Protein AF-A0AAE4EGK9-F1 (afdb_monomer)

Secondary structure (DSSP, 8-state):
----------HHHHHHHHHHHHHHHHHHHHHHHHHHHHHHS-----SSHHHHHHHHHHHHHHHHHHHHHHHHHHHHHHHHHHHHHHHHHHHHHHHHHHHT---

pLDDT: mean 82.47, std 16.49, range [37.69, 97.25]

Foldseek 3Di:
DDDDPPPLPALVVLLVLLVVLLVLLVVLQVVLVVLVVVLVVQDPLDDDPVSVVVSVVSSVVSVVSSVVSNVSSVVSNVSSVVSNVVSVVSVVVVVVVVVVPDD

Structure (mmCIF, N/CA/C/O backbone):
data_AF-A0AAE4EGK9-F1
#
_entry.id   AF-A0AAE4EGK9-F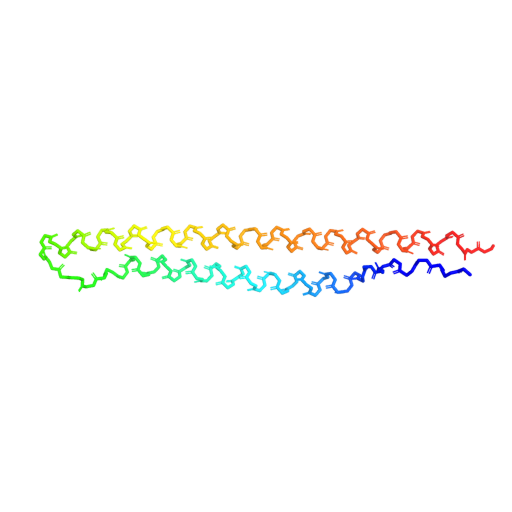1
#
loop_
_atom_site.group_PDB
_atom_site.id
_atom_site.type_symbol
_atom_site.label_atom_id
_atom_site.label_alt_id
_atom_site.label_comp_id
_atom_site.label_asym_id
_atom_site.label_entity_id
_atom_site.label_seq_id
_atom_site.pdbx_PDB_ins_code
_atom_site.Cartn_x
_atom_site.Cartn_y
_atom_site.Cartn_z
_atom_site.occupancy
_atom_site.B_iso_or_equiv
_atom_site.auth_seq_id
_atom_site.auth_comp_id
_atom_site.auth_asym_id
_atom_site.auth_atom_id
_atom_site.pdbx_PDB_model_num
ATOM 1 N N . MET A 1 1 ? 26.025 23.637 -35.636 1.00 37.69 1 MET A N 1
ATOM 2 C CA . MET A 1 1 ? 24.625 23.499 -35.181 1.00 37.69 1 MET A CA 1
ATOM 3 C C . MET A 1 1 ? 24.544 22.249 -34.313 1.00 37.69 1 MET A C 1
ATOM 5 O O . MET A 1 1 ? 24.976 21.212 -34.800 1.00 37.69 1 MET A O 1
ATOM 9 N N . PRO A 1 2 ? 24.138 22.327 -33.034 1.00 41.53 2 PRO A N 1
ATOM 10 C CA . PRO A 1 2 ? 24.198 21.189 -32.124 1.00 41.53 2 PRO A CA 1
ATOM 11 C C . PRO A 1 2 ? 22.997 20.274 -32.373 1.00 41.53 2 PRO A C 1
ATOM 13 O O . PRO A 1 2 ? 21.851 20.682 -32.201 1.00 41.53 2 PRO A O 1
ATOM 16 N N . GLU A 1 3 ? 23.259 19.042 -32.796 1.00 47.28 3 GLU A N 1
ATOM 17 C CA . GLU A 1 3 ? 22.217 18.028 -32.903 1.00 47.28 3 GLU A CA 1
ATOM 18 C C . GLU A 1 3 ? 21.677 17.691 -31.514 1.00 47.28 3 GLU A C 1
ATOM 20 O O . GLU A 1 3 ? 22.425 17.509 -30.546 1.00 47.28 3 GLU A O 1
ATOM 25 N N . GLY A 1 4 ? 20.348 17.667 -31.423 1.00 42.59 4 GLY A N 1
ATOM 26 C CA . GLY A 1 4 ? 19.603 17.459 -30.198 1.00 42.59 4 GLY A CA 1
ATOM 27 C C . GLY A 1 4 ? 20.079 16.212 -29.469 1.00 42.59 4 GLY A C 1
ATOM 28 O O . GLY A 1 4 ? 19.826 15.082 -29.882 1.00 42.59 4 GLY A O 1
ATOM 29 N N . ARG A 1 5 ? 20.706 16.435 -28.315 1.00 43.66 5 ARG A N 1
ATOM 30 C CA . ARG A 1 5 ? 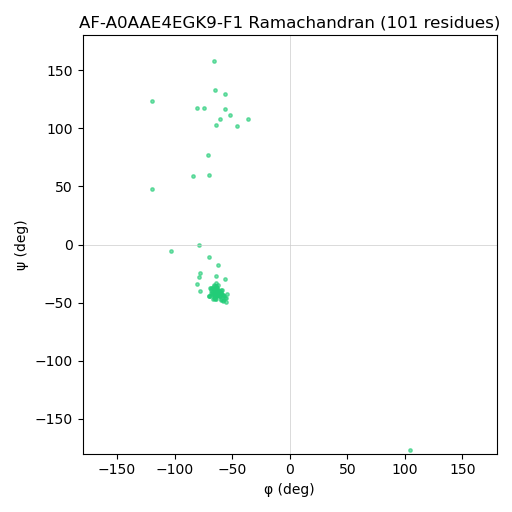20.923 15.441 -27.267 1.00 43.66 5 ARG A CA 1
ATOM 31 C C . ARG A 1 5 ? 19.561 15.124 -26.628 1.00 43.66 5 ARG A C 1
ATOM 33 O O . ARG A 1 5 ? 19.342 15.378 -25.449 1.00 43.66 5 ARG A O 1
ATOM 40 N N . GLY A 1 6 ? 18.613 14.630 -27.428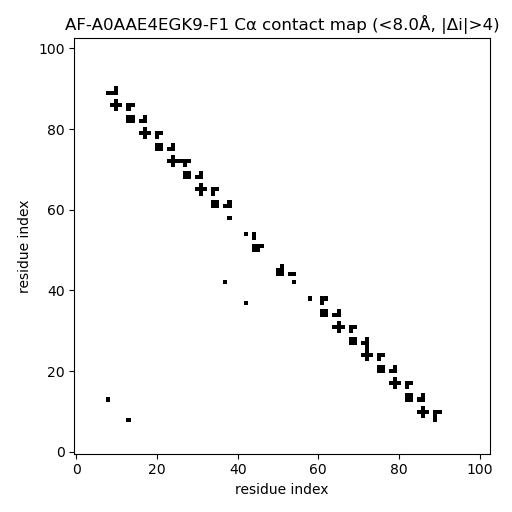 1.00 44.53 6 GLY A N 1
ATOM 41 C CA . GLY A 1 6 ? 17.389 14.021 -26.933 1.00 44.53 6 GLY A CA 1
ATOM 42 C C . GLY A 1 6 ? 17.821 12.893 -26.013 1.00 44.53 6 GLY A C 1
ATOM 43 O O . GLY A 1 6 ? 18.550 12.000 -26.445 1.00 44.53 6 GLY A O 1
ATOM 44 N N . SER A 1 7 ? 17.478 13.010 -24.732 1.00 53.81 7 SER A N 1
ATOM 45 C CA . SER A 1 7 ? 17.804 12.043 -23.688 1.00 53.81 7 SER A CA 1
ATOM 46 C C . SER A 1 7 ? 17.501 10.637 -24.207 1.00 53.81 7 SER A C 1
ATOM 48 O O . SER A 1 7 ? 16.337 10.257 -24.323 1.00 53.81 7 SER A O 1
ATOM 50 N N . ARG A 1 8 ? 18.534 9.884 -24.615 1.00 63.31 8 ARG A N 1
ATOM 51 C CA . ARG A 1 8 ? 18.366 8.484 -25.005 1.00 63.31 8 ARG A CA 1
ATOM 52 C C . ARG A 1 8 ? 17.909 7.777 -23.741 1.00 63.31 8 ARG A C 1
ATOM 54 O O . ARG A 1 8 ? 18.700 7.578 -22.824 1.00 63.31 8 ARG A O 1
ATOM 61 N N . ILE A 1 9 ? 16.617 7.482 -23.675 1.00 69.75 9 ILE A N 1
ATOM 62 C CA . ILE A 1 9 ? 16.030 6.718 -22.587 1.00 69.75 9 ILE A CA 1
ATOM 63 C C . ILE A 1 9 ? 16.717 5.352 -22.605 1.00 69.75 9 ILE A C 1
ATOM 65 O O . ILE A 1 9 ? 16.529 4.571 -23.534 1.00 69.75 9 ILE A O 1
ATOM 69 N N . ASP A 1 10 ? 17.575 5.113 -21.616 1.00 84.81 10 ASP A N 1
ATOM 70 C CA . ASP A 1 10 ? 18.344 3.881 -21.500 1.00 84.81 10 ASP A CA 1
ATOM 71 C C . ASP A 1 10 ? 17.418 2.747 -21.020 1.00 84.81 10 ASP A C 1
ATOM 73 O O . ASP A 1 10 ? 16.899 2.819 -19.898 1.00 84.81 10 ASP A O 1
ATOM 77 N N . PRO A 1 11 ? 17.211 1.686 -21.826 1.00 86.31 11 PRO A N 1
ATOM 78 C CA . PRO A 1 11 ? 16.381 0.546 -21.446 1.00 86.31 11 PRO A CA 1
ATOM 79 C C . PRO A 1 11 ? 16.830 -0.129 -20.145 1.00 86.31 11 PRO A C 1
ATOM 81 O O . PRO A 1 11 ? 15.999 -0.704 -19.442 1.00 86.31 11 PRO A O 1
ATOM 84 N N . VAL A 1 12 ? 18.126 -0.083 -19.817 1.00 89.25 12 VAL A N 1
ATOM 85 C CA . VAL A 1 12 ? 18.667 -0.639 -18.568 1.00 89.25 12 VAL A CA 1
ATOM 86 C C . VAL A 1 12 ? 18.211 0.200 -17.378 1.00 89.25 12 VAL A C 1
ATOM 88 O O . VAL A 1 12 ? 17.725 -0.352 -16.393 1.00 89.25 12 VAL A O 1
ATOM 91 N N . ARG A 1 13 ? 18.277 1.532 -17.489 1.00 90.00 13 ARG A N 1
ATOM 92 C CA . ARG A 1 13 ? 17.801 2.444 -16.437 1.00 90.00 13 ARG A CA 1
ATOM 93 C C . ARG A 1 13 ? 16.295 2.339 -16.217 1.00 90.00 13 ARG A C 1
ATOM 95 O O . ARG A 1 13 ? 15.857 2.395 -15.074 1.00 90.00 13 ARG A O 1
ATOM 102 N N . LEU A 1 14 ? 15.515 2.156 -17.284 1.00 91.38 14 LEU A N 1
ATOM 103 C CA . LEU A 1 14 ? 14.071 1.929 -17.174 1.00 91.38 14 LEU A CA 1
ATOM 104 C C . LEU A 1 14 ? 13.741 0.643 -16.409 1.00 91.38 14 LEU A C 1
ATOM 106 O O . LEU A 1 14 ? 12.822 0.641 -15.598 1.00 91.38 14 LEU A O 1
ATOM 110 N N . ARG A 1 15 ? 14.489 -0.440 -16.650 1.00 91.31 15 ARG A N 1
ATOM 111 C CA . ARG A 1 15 ? 14.309 -1.704 -15.917 1.00 91.31 15 ARG A CA 1
ATOM 112 C C . ARG A 1 15 ? 14.687 -1.562 -14.453 1.00 91.31 15 ARG A C 1
ATOM 114 O O . ARG A 1 15 ? 13.884 -1.915 -13.609 1.00 91.31 15 ARG A O 1
ATOM 121 N N . ALA A 1 16 ? 15.834 -0.949 -14.164 1.00 93.44 16 ALA A N 1
ATOM 122 C CA . ALA A 1 16 ? 16.250 -0.714 -12.784 1.00 93.44 16 ALA A CA 1
ATOM 123 C C . ALA A 1 16 ? 15.227 0.144 -12.014 1.00 93.44 16 ALA A C 1
ATOM 125 O O . ALA A 1 16 ? 14.937 -0.124 -10.855 1.00 93.44 16 ALA A O 1
ATOM 126 N N . ALA A 1 17 ? 14.641 1.156 -12.666 1.00 93.25 17 ALA A N 1
ATOM 127 C CA . ALA A 1 17 ? 13.561 1.944 -12.080 1.00 93.25 17 ALA A CA 1
ATOM 128 C C . ALA A 1 17 ? 12.279 1.119 -11.861 1.00 93.25 17 ALA A C 1
ATOM 130 O O . ALA A 1 17 ? 11.634 1.286 -10.832 1.00 93.25 17 ALA A O 1
ATOM 131 N N . ALA A 1 18 ? 11.927 0.218 -12.785 1.00 94.38 18 ALA A N 1
ATOM 132 C CA . ALA A 1 18 ? 10.809 -0.707 -12.599 1.00 94.38 18 ALA A CA 1
ATOM 133 C C . ALA A 1 18 ? 11.035 -1.636 -11.395 1.00 94.38 18 ALA A C 1
ATOM 135 O O . ALA A 1 18 ? 10.140 -1.767 -10.571 1.00 94.38 18 ALA A O 1
ATOM 136 N N . ASP A 1 19 ? 12.241 -2.185 -11.241 1.00 95.75 19 ASP A N 1
ATOM 137 C CA . ASP A 1 19 ? 12.574 -3.079 -10.125 1.00 95.75 19 ASP A CA 1
ATOM 138 C C . ASP A 1 19 ? 12.493 -2.358 -8.764 1.00 95.75 19 ASP A C 1
ATOM 140 O O . ASP A 1 19 ? 12.083 -2.944 -7.762 1.00 95.75 19 ASP A O 1
ATOM 144 N N . LEU A 1 20 ? 12.865 -1.071 -8.711 1.00 97.12 20 LEU A N 1
ATOM 145 C CA . LEU A 1 20 ? 12.691 -0.240 -7.513 1.00 97.12 20 LEU A CA 1
ATOM 146 C C . LEU A 1 20 ? 11.211 0.019 -7.204 1.00 97.12 20 LEU A C 1
ATOM 148 O O . LEU A 1 20 ? 10.827 0.034 -6.036 1.00 97.12 20 LEU A O 1
ATOM 152 N N . LEU A 1 21 ? 10.382 0.211 -8.233 1.00 96.12 21 LEU A N 1
ATOM 153 C CA . LEU A 1 21 ? 8.938 0.365 -8.062 1.00 96.12 21 LEU A CA 1
ATOM 154 C C . LEU A 1 21 ? 8.288 -0.939 -7.590 1.00 96.12 21 LEU A C 1
ATOM 156 O O . LEU A 1 21 ? 7.451 -0.889 -6.700 1.00 96.12 21 LEU A O 1
ATOM 160 N N . ASP A 1 22 ? 8.710 -2.104 -8.082 1.00 95.75 22 ASP A N 1
ATOM 161 C CA . ASP A 1 22 ? 8.199 -3.381 -7.561 1.00 95.75 22 ASP A CA 1
ATOM 162 C C . ASP A 1 22 ? 8.530 -3.564 -6.076 1.00 95.75 22 ASP A C 1
ATOM 164 O O . ASP A 1 22 ? 7.700 -4.037 -5.302 1.00 95.75 22 ASP A O 1
ATOM 168 N N . GLN A 1 23 ? 9.739 -3.172 -5.661 1.00 95.38 23 GLN A N 1
ATOM 169 C CA . GLN A 1 23 ? 10.128 -3.206 -4.249 1.00 95.38 23 GLN A CA 1
ATOM 170 C C . GLN A 1 23 ? 9.265 -2.264 -3.404 1.00 95.38 23 GLN A C 1
ATOM 172 O O . GLN A 1 23 ? 8.884 -2.628 -2.291 1.00 95.38 23 GLN A O 1
ATOM 177 N N . ALA A 1 24 ? 8.945 -1.076 -3.925 1.00 94.88 24 ALA A N 1
ATOM 178 C CA . ALA A 1 24 ? 8.040 -0.141 -3.266 1.00 94.88 24 ALA A CA 1
ATOM 179 C C . ALA A 1 24 ? 6.614 -0.710 -3.171 1.00 94.88 24 ALA A C 1
ATOM 181 O O . ALA A 1 24 ? 6.060 -0.744 -2.076 1.00 94.88 24 ALA A O 1
ATOM 182 N N . ALA A 1 25 ? 6.076 -1.271 -4.259 1.00 93.50 25 ALA A N 1
ATOM 183 C CA . ALA A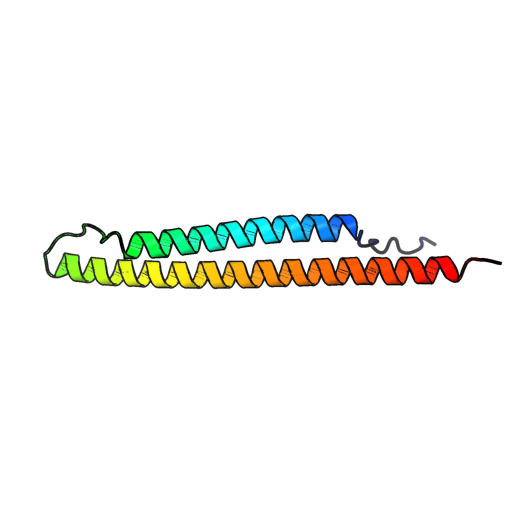 1 25 ? 4.763 -1.914 -4.265 1.00 93.50 25 ALA A CA 1
ATOM 184 C C . ALA A 1 25 ? 4.682 -3.063 -3.244 1.00 93.50 25 ALA A C 1
ATOM 186 O O . ALA A 1 25 ? 3.744 -3.137 -2.455 1.00 93.50 25 ALA A O 1
ATOM 187 N N . ALA A 1 26 ? 5.718 -3.905 -3.171 1.00 94.38 26 ALA A N 1
ATOM 188 C CA . ALA A 1 26 ? 5.792 -4.975 -2.177 1.00 94.38 26 ALA A CA 1
ATOM 189 C C . ALA A 1 26 ? 5.868 -4.446 -0.729 1.00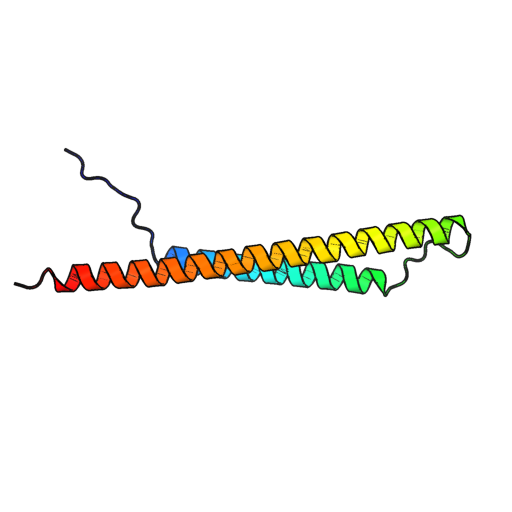 94.38 26 ALA A C 1
ATOM 191 O O . ALA A 1 26 ? 5.357 -5.078 0.201 1.00 94.38 26 ALA A O 1
ATOM 192 N N . ALA A 1 27 ? 6.514 -3.297 -0.509 1.00 95.69 27 ALA A N 1
ATOM 193 C CA . ALA A 1 27 ? 6.544 -2.650 0.799 1.00 95.69 27 ALA A CA 1
ATOM 194 C C . ALA A 1 27 ? 5.164 -2.094 1.194 1.00 95.69 27 ALA A C 1
ATOM 196 O O . ALA A 1 27 ? 4.783 -2.212 2.364 1.00 95.69 27 ALA A O 1
ATOM 197 N N . ASP A 1 28 ? 4.413 -1.555 0.234 1.00 91.38 28 ASP A N 1
ATOM 198 C CA . ASP A 1 28 ? 3.043 -1.074 0.432 1.00 91.38 28 ASP A CA 1
ATOM 199 C C . ASP A 1 28 ? 2.074 -2.229 0.717 1.00 91.38 28 ASP A C 1
ATOM 201 O O . ASP A 1 28 ? 1.308 -2.158 1.681 1.00 91.38 28 ASP A O 1
ATOM 205 N N . ASP A 1 29 ? 2.187 -3.350 0.001 1.00 92.19 29 ASP A N 1
ATOM 206 C CA . ASP A 1 29 ? 1.419 -4.571 0.287 1.00 92.19 29 ASP A CA 1
ATOM 207 C C . ASP A 1 29 ? 1.700 -5.101 1.696 1.00 92.19 29 ASP A C 1
ATOM 209 O O . ASP A 1 29 ? 0.788 -5.464 2.448 1.00 92.19 29 ASP A O 1
ATOM 213 N N . LYS A 1 30 ? 2.972 -5.086 2.110 1.00 95.06 30 LYS A N 1
ATOM 214 C CA . LYS A 1 30 ? 3.354 -5.437 3.482 1.00 95.06 30 LYS A CA 1
ATOM 215 C C . LYS A 1 30 ? 2.761 -4.460 4.500 1.00 95.06 30 LYS A C 1
ATOM 217 O O . LYS A 1 30 ? 2.382 -4.873 5.598 1.00 95.06 30 LYS A O 1
ATOM 222 N N . ALA A 1 31 ? 2.689 -3.167 4.185 1.00 94.12 31 ALA A N 1
ATOM 223 C CA . ALA A 1 31 ? 2.038 -2.185 5.047 1.00 94.12 31 ALA A CA 1
ATOM 224 C C . ALA A 1 31 ? 0.527 -2.443 5.152 1.00 94.12 31 ALA A C 1
ATOM 226 O O . ALA A 1 31 ? 0.009 -2.458 6.269 1.00 94.12 31 ALA A O 1
ATOM 227 N N . ALA A 1 32 ? -0.145 -2.739 4.036 1.00 93.38 32 ALA A N 1
ATOM 228 C CA . ALA A 1 32 ? -1.548 -3.145 4.018 1.00 93.38 32 ALA A CA 1
ATOM 229 C C . ALA A 1 32 ? -1.786 -4.381 4.900 1.00 93.38 32 ALA A C 1
ATOM 231 O O . ALA A 1 32 ? -2.689 -4.370 5.735 1.00 93.38 32 ALA A O 1
ATOM 232 N N . GLY A 1 33 ? -0.929 -5.404 4.798 1.00 92.12 33 GLY A N 1
ATOM 233 C CA . GLY A 1 33 ? -0.975 -6.582 5.672 1.00 92.12 33 GLY A CA 1
ATOM 234 C C . GLY A 1 33 ? -0.902 -6.223 7.160 1.00 92.12 33 GLY A C 1
ATOM 235 O O . GLY A 1 33 ? -1.746 -6.657 7.939 1.00 92.12 33 GLY A O 1
ATOM 236 N N . ARG A 1 34 ? 0.023 -5.335 7.547 1.00 93.19 34 ARG A N 1
ATOM 237 C CA . ARG A 1 34 ? 0.145 -4.870 8.942 1.00 93.19 34 ARG A CA 1
ATOM 238 C C . ARG A 1 34 ? -1.080 -4.094 9.432 1.00 93.19 34 ARG A C 1
ATOM 240 O O . ARG A 1 34 ? -1.440 -4.211 10.600 1.00 93.19 34 ARG A O 1
ATOM 247 N N . PHE A 1 35 ? -1.723 -3.298 8.576 1.00 90.94 35 PHE A N 1
ATOM 248 C CA . PHE A 1 35 ? -2.967 -2.613 8.948 1.00 90.94 35 PHE A CA 1
ATOM 249 C C . PHE A 1 35 ? -4.123 -3.598 9.142 1.00 90.94 35 PHE A C 1
ATOM 251 O O . PHE A 1 35 ? -4.914 -3.422 10.070 1.00 90.94 35 PHE A O 1
ATOM 258 N N . ALA A 1 36 ? -4.199 -4.644 8.314 1.00 89.00 36 ALA A N 1
ATOM 259 C CA . ALA A 1 36 ? -5.183 -5.711 8.464 1.00 89.00 36 ALA A CA 1
ATOM 260 C C . ALA A 1 36 ? -4.963 -6.506 9.763 1.00 89.00 36 ALA A C 1
ATOM 262 O O . ALA A 1 36 ? -5.910 -6.711 10.521 1.00 89.00 36 ALA A O 1
ATOM 263 N N . GLU A 1 37 ? -3.718 -6.886 10.066 1.00 89.25 37 GLU A N 1
ATOM 264 C CA . GLU A 1 37 ? -3.347 -7.559 11.321 1.00 89.25 37 GLU A CA 1
ATOM 265 C C . GLU A 1 37 ? -3.716 -6.708 12.544 1.00 89.25 37 GLU A C 1
ATOM 267 O O . GLU A 1 37 ? -4.416 -7.180 13.437 1.00 89.25 37 GLU A O 1
ATOM 272 N N . ALA A 1 38 ? -3.366 -5.418 12.535 1.00 86.56 38 ALA A N 1
ATOM 273 C CA . ALA A 1 38 ? -3.680 -4.489 13.624 1.00 86.56 38 ALA A CA 1
ATOM 274 C C . ALA A 1 38 ? -5.190 -4.278 13.862 1.00 86.56 38 ALA A C 1
ATOM 276 O O . ALA A 1 38 ? -5.579 -3.766 14.911 1.00 86.56 38 ALA A O 1
ATOM 277 N N . ARG A 1 39 ? -6.057 -4.634 12.902 1.00 83.25 39 ARG A N 1
ATOM 278 C CA . ARG A 1 39 ? -7.518 -4.647 13.104 1.00 83.25 39 ARG A CA 1
ATOM 279 C C . ARG A 1 39 ? -7.994 -5.901 13.828 1.00 83.25 39 ARG A C 1
ATOM 281 O O . ARG A 1 39 ? -8.990 -5.827 14.545 1.00 83.25 39 ARG A O 1
ATOM 288 N N . VAL A 1 40 ? -7.342 -7.037 13.579 1.00 76.81 40 VAL A N 1
ATOM 289 C CA . VAL A 1 40 ? -7.674 -8.336 14.183 1.00 76.81 40 VAL A CA 1
ATOM 290 C C . VAL A 1 40 ? -7.150 -8.402 15.612 1.00 76.81 40 VAL A C 1
ATOM 292 O O . VAL A 1 40 ? -7.869 -8.857 16.504 1.00 76.81 40 VAL A O 1
ATOM 295 N N . ASP A 1 41 ? -5.949 -7.869 15.839 1.00 73.19 41 ASP A N 1
ATOM 296 C CA . ASP A 1 41 ? -5.382 -7.640 17.165 1.00 73.19 41 ASP A CA 1
ATOM 297 C C . ASP A 1 41 ? -6.145 -6.494 17.842 1.00 73.19 41 ASP A C 1
ATOM 299 O O . ASP A 1 41 ? -5.727 -5.339 17.861 1.00 73.19 41 ASP A O 1
ATOM 303 N N . SER A 1 42 ? -7.338 -6.823 18.337 1.00 59.62 42 SER A N 1
ATOM 304 C CA . SER A 1 42 ? -8.290 -5.939 19.003 1.00 59.62 42 SER A CA 1
ATOM 305 C C . SER A 1 42 ? -7.584 -4.894 19.872 1.00 59.62 42 SER A C 1
ATOM 307 O O . SER A 1 42 ? -7.062 -5.207 20.942 1.00 59.62 42 SER A O 1
ATOM 309 N N . THR A 1 43 ? -7.585 -3.631 19.437 1.00 61.88 43 THR A N 1
ATOM 310 C CA . THR A 1 43 ? -6.979 -2.543 20.215 1.00 61.88 43 THR A CA 1
ATOM 311 C C . THR A 1 43 ? -7.590 -2.485 21.619 1.00 61.88 43 THR A C 1
ATOM 313 O O . THR A 1 43 ? -8.820 -2.432 21.742 1.00 61.88 43 THR A O 1
ATOM 316 N N . PRO A 1 44 ? -6.777 -2.453 22.690 1.00 67.56 44 PRO A N 1
ATOM 317 C CA . PRO A 1 44 ? -7.258 -2.562 24.058 1.00 67.56 44 PRO A CA 1
ATOM 318 C C . PRO A 1 44 ? -7.710 -1.185 24.555 1.00 67.56 44 PRO A C 1
ATOM 320 O O . PRO A 1 44 ? -7.189 -0.662 25.534 1.00 67.56 44 PRO A O 1
ATOM 323 N N . PHE A 1 45 ? -8.674 -0.557 23.878 1.00 78.62 45 PHE A N 1
ATOM 324 C CA . PHE A 1 45 ? -9.222 0.727 24.330 1.00 78.62 45 PHE A CA 1
ATOM 325 C C . PHE A 1 45 ? -10.072 0.584 25.607 1.00 78.62 45 PHE A C 1
ATOM 327 O O . PHE A 1 45 ? -10.406 1.585 26.235 1.00 78.62 45 PHE A O 1
ATOM 334 N N . GLY A 1 46 ? -10.396 -0.651 26.013 1.00 78.62 46 GLY A N 1
ATOM 335 C CA . GLY A 1 46 ? -11.217 -0.979 27.181 1.00 78.62 46 GLY A CA 1
ATOM 336 C C . GLY A 1 46 ? -12.641 -1.413 26.814 1.00 78.62 46 GLY A C 1
ATOM 337 O O . GLY A 1 46 ? -12.987 -1.540 25.642 1.00 78.62 46 GLY A O 1
ATOM 338 N N . ILE A 1 47 ? -13.480 -1.664 27.827 1.00 81.69 47 ILE A N 1
ATOM 339 C CA . ILE A 1 47 ? -14.839 -2.225 27.651 1.00 81.69 47 ILE A CA 1
ATOM 340 C C . ILE A 1 47 ? -15.978 -1.205 27.788 1.00 81.69 47 ILE A C 1
ATOM 342 O O . ILE A 1 47 ? -17.138 -1.568 27.562 1.00 81.69 47 ILE A O 1
ATOM 346 N N . SER A 1 48 ? -15.671 0.042 28.165 1.00 89.94 48 SER A N 1
ATOM 347 C CA . SER A 1 48 ? -16.667 1.109 28.320 1.00 89.94 48 SER A CA 1
ATOM 348 C C . SER A 1 48 ? -17.314 1.479 26.974 1.00 89.94 48 SER A C 1
ATOM 350 O O . SER A 1 48 ? -16.726 1.231 25.919 1.00 89.94 48 SER A O 1
ATOM 352 N N . PRO A 1 49 ? -18.514 2.089 26.963 1.00 87.75 49 PRO A N 1
ATOM 353 C CA . PRO A 1 49 ? -19.156 2.525 25.721 1.00 87.75 49 PRO A CA 1
ATOM 354 C C . PRO A 1 49 ? -18.270 3.447 24.869 1.00 87.75 49 PRO A C 1
ATOM 356 O O . PRO A 1 49 ? -18.144 3.240 23.666 1.00 87.75 49 PRO A O 1
ATOM 359 N N . GLN A 1 50 ? -17.583 4.400 25.503 1.00 90.12 50 GLN A N 1
ATOM 360 C CA . GLN A 1 50 ? -16.665 5.327 24.838 1.00 90.12 50 GLN A CA 1
ATOM 361 C C . GLN A 1 50 ? -15.442 4.599 24.266 1.00 90.12 50 GLN A C 1
ATOM 363 O O . GLN A 1 50 ? -14.989 4.912 23.167 1.00 90.12 50 GLN A O 1
ATOM 368 N N . ALA A 1 51 ? -14.926 3.597 24.986 1.00 88.75 51 ALA A N 1
ATOM 369 C CA . ALA A 1 51 ? -13.834 2.759 24.503 1.00 88.75 51 ALA A CA 1
ATOM 370 C C . ALA A 1 51 ? -14.235 1.951 23.264 1.00 88.75 51 ALA A C 1
ATOM 372 O O . ALA A 1 51 ? -13.456 1.852 22.318 1.00 88.75 51 ALA A O 1
ATOM 373 N N . ARG A 1 52 ? -15.463 1.416 23.235 1.00 85.69 52 ARG A N 1
ATOM 374 C CA . ARG A 1 52 ? -15.995 0.697 22.066 1.00 85.69 52 ARG A CA 1
ATOM 375 C C . ARG A 1 52 ? -16.161 1.617 20.862 1.00 85.69 52 ARG A C 1
ATOM 377 O O . ARG A 1 52 ? -15.819 1.225 19.751 1.00 85.69 52 ARG A O 1
ATOM 384 N N . GLU A 1 53 ? -16.648 2.837 21.074 1.00 89.88 53 GLU A N 1
ATOM 385 C CA . GLU A 1 53 ? -16.770 3.831 20.004 1.00 89.88 53 GLU A CA 1
ATOM 386 C C . GLU A 1 53 ? -15.395 4.229 19.445 1.00 89.88 53 GLU A C 1
ATOM 388 O O . GLU A 1 53 ? -15.202 4.272 18.227 1.00 89.88 53 GLU A O 1
ATOM 393 N N . LEU A 1 54 ? -14.407 4.441 20.319 1.00 89.94 54 LEU A N 1
ATOM 394 C CA . LEU A 1 54 ? -13.028 4.701 19.909 1.00 89.94 54 LEU A CA 1
ATOM 395 C C . LEU A 1 54 ? -12.433 3.516 19.134 1.00 89.94 54 LEU A C 1
ATOM 397 O O . LEU A 1 54 ? -11.828 3.724 18.083 1.00 89.94 54 LEU A O 1
ATOM 401 N N . ALA A 1 55 ? -12.660 2.284 19.598 1.00 88.06 55 ALA A N 1
ATOM 402 C CA . ALA A 1 55 ? -12.234 1.069 18.907 1.00 88.06 55 ALA A CA 1
ATOM 403 C C . ALA A 1 55 ? -12.851 0.955 17.507 1.00 88.06 55 ALA A C 1
ATOM 405 O O . ALA A 1 55 ? -12.143 0.650 16.549 1.00 88.06 55 ALA A O 1
ATOM 406 N N . ALA A 1 56 ? -14.142 1.265 17.358 1.00 88.44 56 ALA A N 1
ATOM 407 C CA . ALA A 1 56 ? -14.813 1.255 16.061 1.00 88.44 56 ALA A CA 1
ATOM 408 C C . ALA A 1 56 ? -14.224 2.303 15.097 1.00 88.44 56 ALA A C 1
ATOM 410 O O . ALA A 1 56 ? -13.958 2.005 13.926 1.00 88.44 56 ALA A O 1
ATOM 411 N N . ARG A 1 57 ? -13.959 3.523 15.587 1.00 91.31 57 ARG A N 1
ATOM 412 C CA . ARG A 1 57 ? -13.324 4.591 14.793 1.00 91.31 57 ARG A CA 1
ATOM 413 C C . ARG A 1 57 ? -11.900 4.229 14.383 1.00 91.31 57 ARG A C 1
ATOM 415 O O . ARG A 1 57 ? -11.517 4.466 13.240 1.00 91.31 57 ARG A O 1
ATOM 422 N N . TRP A 1 58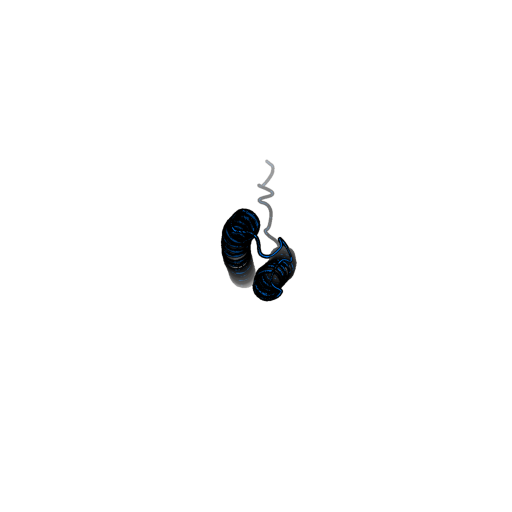 ? -11.138 3.632 15.294 1.00 90.94 58 TRP A N 1
ATOM 423 C CA . TRP A 1 58 ? -9.788 3.156 15.020 1.00 90.94 58 TRP A CA 1
ATOM 424 C C . TRP A 1 58 ? -9.776 2.036 13.976 1.00 90.94 58 TRP A C 1
ATOM 426 O O . TRP A 1 58 ? -9.043 2.128 12.994 1.00 90.94 58 TRP A O 1
ATOM 436 N N . ALA A 1 59 ? -10.648 1.034 14.120 1.00 90.00 59 ALA A N 1
ATOM 437 C CA . ALA A 1 59 ? -10.786 -0.048 13.149 1.00 90.00 59 ALA A CA 1
ATOM 438 C C . ALA A 1 59 ? -11.159 0.477 11.752 1.00 90.00 59 ALA A C 1
ATOM 440 O O . ALA A 1 59 ? -10.615 0.018 10.750 1.00 90.00 59 ALA A O 1
ATOM 441 N N . THR A 1 60 ? -12.037 1.482 11.688 1.00 92.06 60 THR A N 1
ATOM 442 C CA . THR A 1 60 ? -12.407 2.151 10.430 1.00 92.06 60 THR A CA 1
ATOM 443 C C . THR A 1 60 ? -11.217 2.888 9.810 1.00 92.06 60 THR A C 1
ATOM 445 O O . THR A 1 60 ? -10.983 2.782 8.608 1.00 92.06 60 THR A O 1
ATOM 448 N N . ALA A 1 61 ? -10.425 3.600 10.617 1.00 93.06 61 ALA A N 1
ATOM 449 C CA . ALA A 1 61 ? -9.231 4.292 10.136 1.00 93.06 61 ALA A CA 1
ATOM 450 C C . ALA A 1 61 ? -8.165 3.314 9.616 1.00 93.06 61 ALA A C 1
ATOM 452 O O . ALA A 1 61 ? -7.567 3.561 8.570 1.00 93.06 61 ALA A O 1
ATOM 453 N N . LEU A 1 62 ? -7.954 2.189 10.307 1.00 92.44 62 LEU A N 1
ATOM 454 C CA . LEU A 1 62 ? -7.058 1.132 9.840 1.00 92.44 62 LEU A CA 1
ATOM 455 C C . LEU A 1 62 ? -7.547 0.517 8.525 1.00 92.44 62 LEU A C 1
ATOM 457 O O . LEU A 1 62 ? -6.737 0.314 7.630 1.00 92.44 62 LEU A O 1
ATOM 461 N N . ALA A 1 63 ? -8.855 0.290 8.373 1.00 92.56 63 ALA A N 1
ATOM 462 C CA . ALA A 1 63 ? -9.434 -0.212 7.127 1.00 92.56 63 ALA A CA 1
ATOM 463 C C . ALA A 1 63 ? -9.197 0.745 5.948 1.00 92.56 63 ALA A C 1
ATOM 465 O O . ALA A 1 63 ? -8.861 0.308 4.850 1.00 92.56 63 ALA A O 1
ATOM 466 N N . ALA A 1 64 ? -9.330 2.054 6.180 1.00 95.00 64 ALA A N 1
ATOM 467 C CA . ALA A 1 64 ? -9.021 3.060 5.168 1.00 95.00 64 ALA A CA 1
ATOM 468 C C . ALA A 1 64 ? -7.530 3.036 4.791 1.00 95.00 64 ALA A C 1
ATOM 470 O O . ALA A 1 64 ? -7.198 3.008 3.612 1.00 95.00 64 ALA A O 1
ATOM 471 N N . ARG A 1 65 ? -6.626 2.951 5.779 1.00 92.81 65 ARG A N 1
ATOM 472 C CA . ARG A 1 65 ? -5.173 2.872 5.532 1.00 92.81 65 ARG A CA 1
ATOM 473 C C . ARG A 1 65 ? -4.756 1.612 4.788 1.00 92.81 65 ARG A C 1
ATOM 475 O O . ARG A 1 65 ? -3.872 1.663 3.940 1.00 92.81 65 ARG A O 1
ATOM 482 N N . GLU A 1 66 ? -5.400 0.499 5.101 1.00 95.25 66 GLU A N 1
ATOM 483 C CA . GLU A 1 66 ? -5.240 -0.770 4.405 1.00 95.25 66 GLU A CA 1
ATOM 484 C C . GLU A 1 66 ? -5.619 -0.644 2.920 1.00 95.25 66 GLU A C 1
ATOM 486 O O . GLU A 1 66 ? -4.866 -1.080 2.051 1.00 95.25 66 GLU A O 1
ATOM 491 N N . ALA A 1 67 ? -6.760 -0.013 2.621 1.00 95.25 67 ALA A N 1
ATOM 492 C CA . ALA A 1 67 ? -7.210 0.228 1.252 1.00 95.25 67 ALA A CA 1
ATOM 493 C C . ALA A 1 67 ? -6.283 1.196 0.499 1.00 95.25 67 ALA A C 1
ATOM 495 O O . ALA A 1 67 ? -5.876 0.893 -0.622 1.00 95.25 67 ALA A O 1
ATOM 496 N N . ASP A 1 68 ? -5.899 2.311 1.127 1.00 95.94 68 ASP A N 1
ATOM 497 C CA . ASP A 1 68 ? -4.981 3.298 0.546 1.00 95.94 68 ASP A CA 1
ATOM 498 C C . ASP A 1 68 ? -3.636 2.662 0.161 1.00 95.94 68 ASP A C 1
ATOM 500 O O . ASP A 1 68 ? -3.121 2.906 -0.930 1.00 95.94 68 ASP A O 1
ATOM 504 N N . ALA A 1 69 ? -3.076 1.824 1.042 1.00 94.56 69 ALA A N 1
ATOM 505 C CA . ALA A 1 69 ? -1.806 1.145 0.799 1.00 94.56 69 ALA A CA 1
ATOM 506 C C . ALA A 1 69 ? -1.886 0.180 -0.394 1.00 94.56 69 ALA A C 1
ATOM 508 O O . ALA A 1 69 ? -0.980 0.168 -1.222 1.00 94.56 69 ALA A O 1
ATOM 509 N N . ARG A 1 70 ? -2.990 -0.566 -0.545 1.00 93.44 70 ARG A N 1
ATOM 510 C CA . ARG A 1 70 ? -3.186 -1.431 -1.723 1.00 93.44 70 ARG A CA 1
ATOM 511 C C . ARG A 1 70 ? -3.302 -0.637 -3.016 1.00 93.44 70 ARG A C 1
ATOM 513 O O . ARG A 1 70 ? -2.657 -0.982 -3.997 1.00 93.44 70 ARG A O 1
ATOM 520 N N . VAL A 1 71 ? -4.069 0.455 -3.008 1.00 97.00 71 VAL A N 1
ATOM 521 C CA . VAL A 1 71 ? -4.199 1.332 -4.183 1.00 97.00 71 VAL A CA 1
ATOM 522 C C . VAL A 1 71 ? -2.837 1.894 -4.596 1.00 97.00 71 VAL A C 1
ATOM 524 O O . VAL A 1 71 ? -2.531 1.958 -5.788 1.00 97.00 71 VAL A O 1
ATOM 527 N N . LEU A 1 72 ? -2.008 2.285 -3.625 1.00 95.56 72 LEU A N 1
ATOM 528 C CA . LEU A 1 72 ? -0.655 2.758 -3.898 1.00 95.56 72 LEU A CA 1
ATOM 529 C C . LEU A 1 72 ? 0.238 1.646 -4.469 1.00 95.56 72 LEU A C 1
ATOM 531 O O . LEU A 1 72 ? 0.930 1.888 -5.461 1.00 95.56 72 LEU A O 1
ATOM 535 N N . GLY A 1 73 ? 0.185 0.439 -3.899 1.00 94.56 73 GLY A N 1
ATOM 536 C CA . GLY A 1 73 ? 0.910 -0.730 -4.402 1.00 94.56 73 GLY A CA 1
ATOM 537 C C . GLY A 1 73 ? 0.538 -1.067 -5.849 1.00 94.56 73 GLY A C 1
ATOM 538 O O . GLY A 1 73 ? 1.419 -1.166 -6.708 1.00 94.56 73 GLY A O 1
ATOM 539 N N . ASP A 1 74 ? -0.761 -1.123 -6.153 1.00 95.38 74 ASP A N 1
ATOM 540 C CA . ASP A 1 74 ? -1.284 -1.383 -7.499 1.00 95.38 74 ASP A CA 1
ATOM 541 C C . ASP A 1 74 ? -0.816 -0.326 -8.510 1.00 95.38 74 ASP A C 1
ATOM 543 O O . ASP A 1 74 ? -0.313 -0.660 -9.586 1.00 95.38 74 ASP A O 1
ATOM 547 N N . ALA A 1 75 ? -0.926 0.961 -8.162 1.00 96.88 75 ALA A N 1
ATOM 548 C CA . ALA A 1 75 ? -0.486 2.057 -9.027 1.00 96.88 75 ALA A CA 1
ATOM 549 C C . ALA A 1 75 ? 1.032 2.026 -9.278 1.00 96.88 75 ALA A C 1
ATOM 551 O O . ALA A 1 75 ? 1.500 2.305 -10.387 1.00 96.88 75 ALA A O 1
ATOM 552 N N . THR A 1 76 ? 1.806 1.664 -8.255 1.00 95.31 76 THR A N 1
ATOM 553 C CA . THR A 1 76 ? 3.266 1.545 -8.329 1.00 95.31 76 THR A CA 1
ATOM 554 C C . THR A 1 76 ? 3.678 0.366 -9.217 1.00 95.31 76 THR A C 1
ATOM 556 O O . THR A 1 76 ? 4.564 0.509 -10.066 1.00 95.31 76 THR A O 1
ATOM 559 N N . SER A 1 77 ? 2.984 -0.767 -9.097 1.00 93.81 77 SER A N 1
ATOM 560 C CA . SER A 1 77 ? 3.171 -1.953 -9.941 1.00 93.81 77 SER A CA 1
ATOM 561 C C . SER A 1 77 ? 2.789 -1.693 -11.406 1.00 93.81 77 SER A C 1
ATOM 563 O O . SER A 1 77 ? 3.542 -2.045 -12.322 1.00 93.81 77 SER A O 1
ATOM 565 N N . ASP A 1 78 ? 1.680 -0.987 -11.657 1.00 97.25 78 ASP A N 1
ATOM 566 C CA . ASP A 1 78 ? 1.291 -0.567 -13.011 1.00 97.25 78 ASP A CA 1
ATOM 567 C C . ASP A 1 78 ? 2.359 0.341 -13.641 1.00 97.25 78 ASP A C 1
ATOM 569 O O . ASP A 1 78 ? 2.775 0.133 -14.787 1.00 97.25 78 ASP A O 1
ATOM 573 N N . LEU A 1 79 ? 2.888 1.305 -12.879 1.00 95.88 79 LEU A N 1
ATOM 574 C CA . LEU A 1 79 ? 3.983 2.152 -13.349 1.00 95.88 79 LEU A CA 1
ATOM 575 C C . LEU A 1 79 ? 5.232 1.324 -13.689 1.00 95.88 79 LEU A C 1
ATOM 577 O O . LEU A 1 79 ? 5.823 1.531 -14.755 1.00 95.88 79 LEU A O 1
ATOM 581 N N . ALA A 1 80 ? 5.606 0.357 -12.847 1.00 95.50 80 ALA A N 1
ATOM 582 C CA . ALA A 1 80 ? 6.703 -0.567 -13.132 1.00 95.50 80 ALA A CA 1
ATOM 583 C C . ALA A 1 80 ? 6.460 -1.340 -14.443 1.00 95.50 80 ALA A C 1
ATOM 585 O O . ALA A 1 80 ? 7.347 -1.433 -15.301 1.00 95.50 80 ALA A O 1
ATOM 586 N N . GLY A 1 81 ? 5.233 -1.828 -14.658 1.00 94.75 81 GLY A N 1
ATOM 587 C CA . GLY A 1 81 ? 4.793 -2.454 -15.908 1.00 94.75 81 GLY A CA 1
ATOM 588 C C . GLY A 1 81 ? 5.005 -1.556 -17.130 1.00 94.75 81 GLY A C 1
ATOM 589 O O . GLY A 1 81 ? 5.634 -1.970 -18.113 1.00 94.75 81 GLY A O 1
ATOM 590 N N . ARG A 1 82 ? 4.571 -0.293 -17.053 1.00 95.06 82 ARG A N 1
ATOM 591 C CA . ARG A 1 82 ? 4.751 0.699 -18.129 1.00 95.06 82 ARG A CA 1
ATOM 592 C C . ARG A 1 82 ? 6.225 0.971 -18.430 1.00 95.06 82 ARG A C 1
ATOM 594 O O . ARG A 1 82 ? 6.599 1.052 -19.603 1.00 95.06 82 ARG A O 1
ATOM 601 N N . LEU A 1 83 ? 7.082 1.051 -17.409 1.00 93.44 83 LEU A N 1
ATOM 602 C CA . LEU A 1 83 ? 8.527 1.231 -17.604 1.00 93.44 83 LEU A CA 1
ATOM 603 C C . LEU A 1 83 ?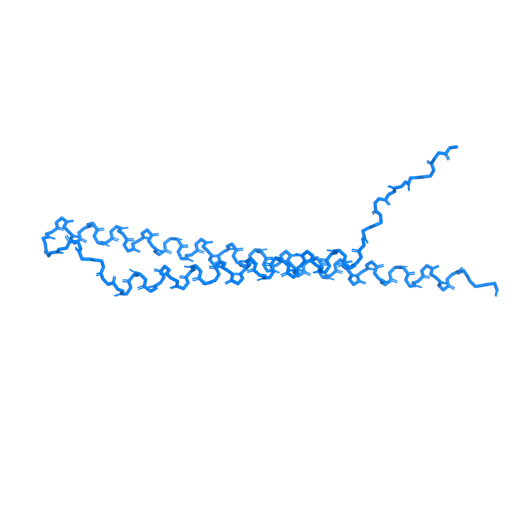 9.165 0.033 -18.320 1.00 93.44 83 LEU A C 1
ATOM 605 O O . LEU A 1 83 ? 9.978 0.226 -19.231 1.00 93.44 83 LEU A O 1
ATOM 609 N N . ARG A 1 84 ? 8.767 -1.202 -17.988 1.00 92.94 84 ARG A N 1
ATOM 610 C CA . ARG A 1 84 ? 9.243 -2.400 -18.704 1.00 92.94 84 ARG A CA 1
ATOM 611 C C . ARG A 1 84 ? 8.795 -2.400 -20.167 1.00 92.94 84 ARG A C 1
ATOM 613 O O . ARG A 1 84 ? 9.616 -2.668 -21.047 1.00 92.94 84 ARG A O 1
ATOM 620 N N . MET A 1 85 ? 7.542 -2.034 -20.445 1.00 91.31 85 MET A N 1
ATOM 621 C CA . MET A 1 85 ? 7.025 -1.907 -21.818 1.00 91.31 85 MET A CA 1
ATOM 622 C C . MET A 1 85 ? 7.792 -0.852 -22.628 1.00 91.31 85 MET A C 1
ATOM 624 O O . MET A 1 85 ? 8.156 -1.089 -23.788 1.00 91.31 85 MET A O 1
ATOM 628 N N . ALA A 1 86 ? 8.124 0.284 -22.009 1.00 89.56 86 ALA A N 1
ATOM 629 C CA . ALA A 1 86 ? 8.964 1.309 -22.623 1.00 89.56 86 ALA A CA 1
ATOM 630 C C . ALA A 1 86 ? 10.397 0.804 -22.891 1.00 89.56 86 ALA A C 1
ATOM 632 O O . ALA A 1 86 ? 10.958 1.071 -23.959 1.00 89.56 86 ALA A O 1
ATOM 633 N N . ALA A 1 87 ? 10.976 0.015 -21.979 1.00 88.75 87 ALA A N 1
ATOM 634 C CA . ALA A 1 87 ? 12.307 -0.580 -22.141 1.00 88.75 87 ALA A CA 1
ATOM 635 C C . ALA A 1 87 ? 12.361 -1.613 -23.283 1.00 88.75 87 ALA A C 1
ATOM 637 O O . ALA A 1 87 ? 13.364 -1.728 -23.992 1.00 88.75 87 ALA A O 1
ATOM 638 N N . VAL A 1 88 ? 11.286 -2.379 -23.484 1.00 87.38 88 VAL A N 1
ATOM 639 C CA . VAL A 1 88 ? 11.169 -3.318 -24.613 1.00 87.38 88 VAL A CA 1
ATOM 640 C C . VAL A 1 88 ? 11.028 -2.558 -25.933 1.00 87.38 88 VAL A C 1
ATOM 642 O O . VAL A 1 88 ? 11.718 -2.871 -26.907 1.00 87.38 88 VAL A O 1
ATOM 645 N N . SER A 1 89 ? 10.194 -1.518 -25.953 1.00 82.56 89 SER A N 1
ATOM 646 C CA . SER A 1 89 ? 9.939 -0.713 -27.152 1.00 82.56 89 SER A CA 1
ATOM 647 C C . SER A 1 89 ? 11.198 0.009 -27.647 1.00 82.56 89 SER A C 1
ATOM 649 O O . SER A 1 89 ? 11.499 -0.035 -28.838 1.00 82.56 89 SER A O 1
ATOM 651 N N . THR A 1 90 ? 11.983 0.590 -26.734 1.00 76.81 90 THR A N 1
ATOM 652 C CA . THR A 1 90 ? 13.264 1.268 -27.031 1.00 76.81 90 THR A CA 1
ATOM 653 C C . THR A 1 90 ? 14.350 0.315 -27.539 1.00 76.81 90 THR A C 1
ATOM 655 O O . THR A 1 90 ? 15.124 0.670 -28.430 1.00 76.81 90 THR A O 1
ATOM 658 N N . ARG A 1 91 ? 14.390 -0.930 -27.042 1.00 70.31 91 ARG A N 1
ATOM 659 C CA . ARG A 1 91 ? 15.267 -1.977 -27.594 1.00 70.31 91 ARG A CA 1
ATOM 660 C C . ARG A 1 91 ? 14.888 -2.332 -29.038 1.00 70.31 91 ARG A C 1
ATOM 662 O O . ARG A 1 91 ? 15.774 -2.480 -29.877 1.00 70.31 91 ARG A O 1
ATOM 669 N N . SER A 1 92 ? 13.593 -2.472 -29.326 1.00 66.81 92 SER A N 1
ATOM 670 C CA . SER A 1 92 ? 13.089 -2.857 -30.654 1.00 66.81 92 SER A CA 1
ATOM 671 C C . SER A 1 92 ? 13.392 -1.800 -31.727 1.00 66.81 92 SER A C 1
ATOM 673 O O . SER A 1 92 ? 13.877 -2.129 -32.813 1.00 66.81 92 SER A O 1
ATOM 675 N N . THR A 1 93 ? 13.204 -0.515 -31.412 1.00 64.06 93 THR A N 1
ATOM 676 C CA . THR A 1 93 ? 13.569 0.595 -32.311 1.00 64.06 93 THR A CA 1
ATOM 677 C C . THR A 1 93 ? 15.078 0.722 -32.507 1.00 64.06 93 THR A C 1
ATOM 679 O O . THR A 1 93 ? 15.523 0.893 -33.642 1.00 64.06 93 THR A O 1
ATOM 682 N N . GLY A 1 94 ? 15.880 0.561 -31.448 1.00 62.38 94 GLY A N 1
ATOM 683 C CA . GLY A 1 94 ? 17.343 0.547 -31.560 1.00 62.38 94 GLY A CA 1
ATOM 684 C C . GLY A 1 94 ? 17.882 -0.598 -32.430 1.00 62.38 94 GLY A C 1
ATOM 685 O O . GLY A 1 94 ? 18.852 -0.413 -33.161 1.00 62.38 94 GLY A O 1
ATOM 686 N N . PHE A 1 95 ? 17.230 -1.766 -32.405 1.00 59.53 95 PHE A N 1
ATOM 687 C CA . PHE A 1 95 ? 17.585 -2.909 -33.253 1.00 59.53 95 PHE A CA 1
ATOM 688 C C . PHE A 1 95 ? 17.248 -2.670 -34.734 1.00 59.53 95 PHE A C 1
ATOM 690 O O . PHE A 1 95 ? 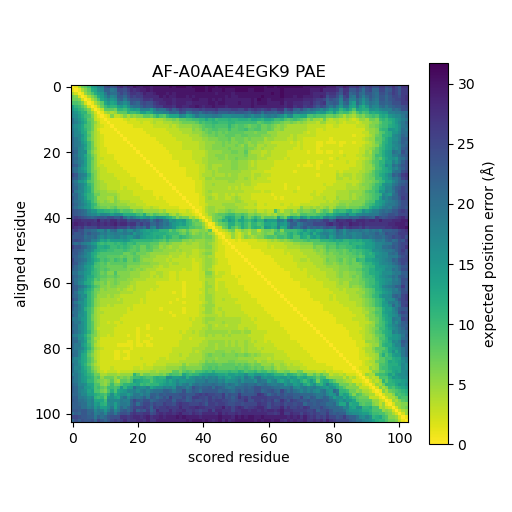18.093 -2.902 -35.598 1.00 59.53 95 PHE A O 1
ATOM 697 N N . ARG A 1 96 ? 16.058 -2.133 -35.040 1.00 59.03 96 ARG A N 1
ATOM 698 C CA . ARG A 1 96 ? 15.664 -1.792 -36.422 1.00 59.03 96 ARG A CA 1
ATOM 699 C C . ARG A 1 96 ? 16.546 -0.704 -37.038 1.00 59.03 96 ARG A C 1
ATOM 701 O O . ARG A 1 96 ? 16.922 -0.823 -38.198 1.00 59.03 96 ARG A O 1
ATOM 708 N N . GLY A 1 97 ? 16.937 0.306 -36.258 1.00 56.41 97 GLY A N 1
ATOM 709 C CA . GLY A 1 97 ? 17.875 1.338 -36.716 1.00 56.41 97 GLY A CA 1
ATOM 710 C C . GLY A 1 97 ? 19.270 0.796 -37.046 1.00 56.41 97 GLY A C 1
ATOM 711 O O . GLY A 1 97 ? 19.948 1.349 -37.902 1.00 56.41 97 GLY A O 1
ATOM 712 N N . ARG A 1 98 ? 19.691 -0.311 -36.417 1.00 54.72 98 ARG A N 1
ATOM 713 C CA . ARG A 1 98 ? 20.998 -0.939 -36.663 1.00 54.72 98 ARG A CA 1
ATOM 714 C C . ARG A 1 98 ? 21.030 -1.781 -37.942 1.00 54.72 98 ARG A C 1
ATOM 716 O O . ARG A 1 98 ? 22.088 -1.907 -38.541 1.00 54.72 98 ARG A O 1
ATOM 723 N N . LEU A 1 99 ? 19.889 -2.331 -38.365 1.00 55.00 99 LEU A N 1
ATOM 724 C CA . LEU A 1 99 ? 19.770 -3.101 -39.610 1.00 55.00 99 LEU A CA 1
ATOM 725 C C . LEU A 1 99 ? 19.701 -2.212 -40.862 1.00 55.00 99 LEU A C 1
ATOM 727 O O . LEU A 1 99 ? 20.089 -2.653 -41.934 1.00 55.00 99 LEU A O 1
ATOM 731 N N . ALA A 1 100 ? 19.255 -0.960 -40.730 1.00 55.00 100 ALA A N 1
ATOM 732 C CA . ALA A 1 100 ? 19.200 -0.001 -41.837 1.00 55.00 100 ALA A CA 1
ATOM 733 C C . ALA A 1 100 ? 20.562 0.653 -42.172 1.00 55.00 100 ALA A C 1
ATOM 735 O O . ALA A 1 100 ? 20.635 1.476 -43.077 1.00 55.00 100 ALA A O 1
ATOM 736 N N . VAL A 1 101 ? 21.630 0.307 -41.440 1.00 55.38 101 VAL A N 1
ATOM 737 C CA . VAL A 1 101 ? 22.998 0.840 -41.610 1.00 55.38 101 VAL A CA 1
ATOM 738 C C . VAL A 1 101 ? 23.966 -0.304 -41.936 1.00 55.38 101 VAL A C 1
ATOM 740 O O . VAL A 1 101 ? 25.015 -0.457 -41.315 1.00 55.38 101 VAL A O 1
ATOM 743 N N . ALA A 1 102 ? 23.597 -1.158 -42.887 1.00 44.34 102 ALA A N 1
ATOM 744 C CA . ALA A 1 102 ? 24.525 -2.086 -43.524 1.00 44.34 102 ALA A CA 1
ATOM 745 C C . ALA A 1 102 ? 24.548 -1.771 -45.034 1.00 44.34 102 ALA A C 1
ATOM 747 O O . ALA A 1 102 ? 23.461 -1.705 -45.614 1.00 44.34 102 ALA A O 1
ATOM 748 N N . PRO A 1 103 ? 25.726 -1.485 -45.627 1.00 53.72 103 PRO A N 1
ATOM 749 C CA . PRO A 1 103 ? 25.871 -1.192 -47.055 1.00 53.72 103 PRO A CA 1
ATOM 750 C C . PRO A 1 103 ? 25.632 -2.419 -47.942 1.00 53.72 103 PRO A C 1
ATOM 752 O O . PRO A 1 103 ? 25.878 -3.553 -47.468 1.00 53.72 103 PRO A O 1
#

Nearest PDB structures (foldseek):
  4j7j-assembly1_A  TM=6.719E-01  e=3.396E-01  Bacillus anthracis str. Sterne
  4w4k-assembly2_C  TM=8.817E-01  e=1.351E+00  Mycobacterium tuberculosis str. Erdman = ATCC 35801
  4j41-assembly1_A  TM=7.120E-01  e=6.037E-01  Bacillus anthracis str. Sterne
  4w4k-assembly1_A  TM=8.849E-01  e=3.203E+00  Mycobacterium tuberculosis str. Erdman = ATCC 35801

Radius of gyration: 23.7 Å; Cα contacts (8 Å, |Δi|>4): 76; chains: 1; bounding box: 45×32×75 Å

Sequence (103 aa):
MPEGRGSRIDPVRLRAAADLLDQAAAADDKAAGRFAEARVDSTPFGISPQARELAARWATALAAREADARVLGDATSDLAGRLRMAAVSTRSTGFRGRLAVAP

Solvent-accessible surface area (backbone atoms only — not comparable to full-atom values): 5461 Å² total; per-residue (Å²): 133,86,77,81,81,66,78,75,77,51,41,66,60,31,40,54,53,18,55,53,27,43,53,49,17,54,51,25,43,52,49,19,51,52,32,52,49,57,53,69,55,65,69,86,61,58,87,49,74,68,23,47,53,51,4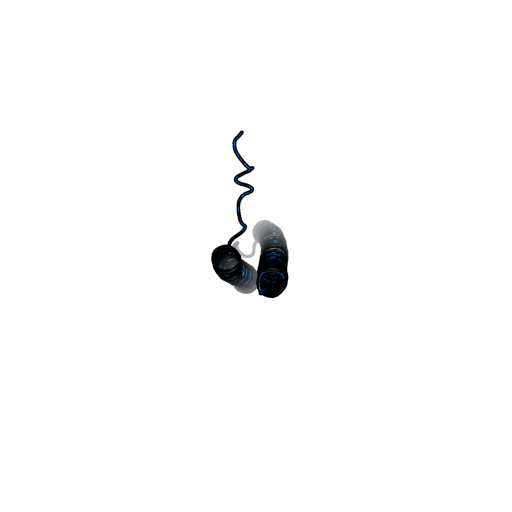3,51,53,50,44,52,51,32,52,52,50,23,50,54,26,42,54,50,16,52,54,31,39,51,50,20,50,52,30,43,53,50,23,52,52,50,51,54,53,56,52,55,59,56,65,76,71,64,136

Mean predicted aligned error: 9.77 Å